Protein AF-A0A6B3HQD6-F1 (afdb_monomer_lite)

pLDDT: mean 85.45, std 10.72, range [50.41, 94.25]

Structure (mmCIF, N/CA/C/O backbone):
data_AF-A0A6B3HQD6-F1
#
_entry.id   AF-A0A6B3HQD6-F1
#
loop_
_atom_site.group_PDB
_atom_site.id
_atom_site.type_symbol
_atom_site.label_atom_id
_atom_site.label_alt_id
_atom_site.label_comp_id
_atom_site.label_asym_id
_atom_site.label_entity_id
_atom_site.label_seq_id
_atom_site.pdbx_PDB_ins_code
_atom_site.Cartn_x
_atom_site.Cartn_y
_atom_site.Cartn_z
_atom_site.occupancy
_atom_site.B_iso_or_equiv
_atom_site.auth_seq_id
_atom_site.auth_comp_id
_atom_site.auth_asym_id
_atom_site.auth_atom_id
_atom_site.pdbx_PDB_model_num
ATOM 1 N N . GLY A 1 1 ? -12.296 -10.380 10.470 1.00 57.69 1 GLY A N 1
ATOM 2 C CA . GLY A 1 1 ? -12.102 -9.581 11.700 1.00 57.69 1 GLY A CA 1
ATOM 3 C C . GLY A 1 1 ? -13.260 -8.616 11.822 1.00 57.69 1 GLY A C 1
ATOM 4 O O . GLY A 1 1 ? -14.079 -8.597 10.916 1.00 57.69 1 GLY A O 1
ATOM 5 N N . THR A 1 2 ? -13.363 -7.855 12.909 1.00 67.75 2 THR A N 1
ATOM 6 C CA . THR A 1 2 ? -14.337 -6.758 13.015 1.00 67.75 2 THR A CA 1
ATOM 7 C C . THR A 1 2 ? -14.127 -5.788 11.851 1.00 67.75 2 THR A C 1
ATOM 9 O O . THR A 1 2 ? -12.987 -5.394 11.597 1.00 67.75 2 THR A O 1
ATOM 12 N N . GLU A 1 3 ? -15.192 -5.452 11.124 1.00 84.44 3 GLU A N 1
ATOM 13 C CA . GLU A 1 3 ? -15.121 -4.469 10.042 1.00 84.44 3 GLU A CA 1
ATOM 14 C C . GLU A 1 3 ? -14.690 -3.115 10.620 1.00 84.44 3 GLU A C 1
ATOM 16 O O . GLU A 1 3 ? -15.271 -2.620 11.587 1.00 84.44 3 GLU A O 1
ATOM 21 N N . THR A 1 4 ? -13.630 -2.540 10.058 1.00 90.50 4 THR A N 1
ATOM 22 C CA . THR A 1 4 ? -13.149 -1.206 10.418 1.00 90.50 4 THR A CA 1
ATOM 23 C C . THR A 1 4 ? -13.956 -0.172 9.633 1.00 90.50 4 THR A C 1
ATOM 25 O O . THR A 1 4 ? -14.116 -0.333 8.419 1.00 90.50 4 THR A O 1
ATOM 28 N N . PRO A 1 5 ? -14.450 0.908 10.266 1.00 93.25 5 PRO A N 1
ATOM 29 C CA . PRO A 1 5 ? -15.130 1.978 9.549 1.00 93.25 5 PRO A CA 1
ATOM 30 C C . PRO A 1 5 ? -14.280 2.514 8.389 1.00 93.25 5 PRO A C 1
ATOM 32 O O . PRO A 1 5 ? -13.138 2.930 8.580 1.00 93.25 5 PRO A O 1
ATOM 35 N N . LEU A 1 6 ? -14.851 2.567 7.181 1.00 92.75 6 LEU A N 1
ATOM 36 C CA . LEU A 1 6 ? -14.127 2.972 5.965 1.00 92.75 6 LEU A CA 1
ATOM 37 C C . LEU A 1 6 ? -13.438 4.338 6.100 1.00 92.75 6 LEU A C 1
ATOM 39 O O . LEU A 1 6 ? -12.336 4.537 5.598 1.00 92.75 6 LEU A O 1
ATOM 43 N N . GLY A 1 7 ? -14.059 5.278 6.817 1.00 91.81 7 GLY A N 1
ATOM 44 C CA . GLY A 1 7 ? -13.482 6.602 7.052 1.00 91.81 7 GLY A CA 1
ATOM 45 C C . GLY A 1 7 ? -12.250 6.608 7.966 1.00 91.81 7 GLY A C 1
ATOM 46 O O . GLY A 1 7 ? -11.489 7.573 7.926 1.00 91.81 7 GLY A O 1
ATOM 47 N N . GLU A 1 8 ? -12.055 5.583 8.797 1.00 93.56 8 GLU A N 1
ATOM 48 C CA . GLU A 1 8 ? -10.838 5.397 9.600 1.00 93.56 8 GLU A CA 1
ATOM 49 C C . GLU A 1 8 ? -9.734 4.776 8.748 1.00 93.56 8 GLU A C 1
ATOM 51 O O . GLU A 1 8 ? -8.624 5.301 8.713 1.00 93.56 8 GLU A O 1
ATOM 56 N N . VAL A 1 9 ? -10.070 3.740 7.970 1.00 93.81 9 VAL A N 1
ATOM 57 C CA . VAL A 1 9 ? -9.132 3.107 7.030 1.00 93.81 9 VAL A CA 1
ATOM 58 C C . VAL A 1 9 ? -8.602 4.128 6.022 1.00 93.81 9 VAL A C 1
ATOM 60 O O . VAL A 1 9 ? -7.393 4.219 5.819 1.00 93.81 9 VAL A O 1
ATOM 63 N N . ARG A 1 10 ? -9.487 4.959 5.451 1.00 92.88 10 ARG A N 1
ATOM 64 C CA . ARG A 1 10 ? -9.105 6.041 4.535 1.00 92.88 10 ARG A CA 1
ATOM 65 C C . ARG A 1 10 ? -8.088 6.986 5.168 1.00 92.88 10 ARG A C 1
ATOM 67 O O . ARG A 1 10 ? -7.036 7.210 4.585 1.00 92.88 10 ARG A O 1
ATOM 74 N N . ARG A 1 11 ? -8.393 7.505 6.363 1.00 93.31 11 ARG A N 1
ATOM 75 C CA . ARG A 1 11 ? -7.523 8.447 7.084 1.00 93.31 11 ARG A CA 1
ATOM 76 C C . ARG A 1 11 ? -6.155 7.843 7.383 1.00 93.31 11 ARG A C 1
ATOM 78 O O . ARG A 1 11 ? -5.147 8.521 7.215 1.00 93.31 11 ARG A O 1
ATOM 85 N N . GLY A 1 12 ? -6.110 6.573 7.780 1.00 92.88 12 GLY A N 1
ATOM 86 C CA . GLY A 1 12 ? -4.840 5.904 8.031 1.00 92.88 12 GLY A CA 1
ATOM 87 C C . GLY A 1 12 ? -4.015 5.694 6.762 1.00 92.88 12 GLY A C 1
ATOM 88 O O . GLY A 1 12 ? -2.808 5.910 6.766 1.00 92.88 12 GLY A O 1
ATOM 89 N N . LEU A 1 13 ? -4.650 5.345 5.642 1.00 91.81 13 LEU A N 1
ATOM 90 C CA . LEU A 1 13 ? -3.951 5.214 4.361 1.00 91.81 13 LEU A CA 1
ATOM 91 C C . LEU A 1 13 ? -3.485 6.570 3.811 1.00 91.81 13 LEU A C 1
ATOM 93 O O . LEU A 1 13 ? -2.414 6.640 3.216 1.00 91.81 13 LEU A O 1
ATOM 97 N N . GLU A 1 14 ? -4.252 7.641 4.032 1.00 91.12 14 GLU A N 1
ATOM 98 C CA . GLU A 1 14 ? -3.847 9.017 3.714 1.00 91.12 14 GLU A CA 1
ATOM 99 C C . GLU A 1 14 ? -2.621 9.430 4.542 1.00 91.12 14 GLU A C 1
ATOM 101 O O . GLU A 1 14 ? -1.671 9.979 3.987 1.00 91.12 14 GLU A O 1
ATOM 106 N N . GLN A 1 15 ? -2.597 9.109 5.842 1.00 91.19 15 GLN A N 1
ATOM 107 C CA . GLN A 1 15 ? -1.438 9.367 6.701 1.00 91.19 15 GLN A CA 1
ATOM 108 C C . GLN A 1 15 ? -0.217 8.554 6.261 1.00 91.19 15 GLN A C 1
ATOM 110 O O . GLN A 1 15 ? 0.876 9.099 6.154 1.00 91.19 15 GLN A O 1
ATOM 115 N N . LEU A 1 16 ? -0.400 7.269 5.945 1.00 89.69 16 LEU A N 1
ATOM 116 C CA . LEU A 1 16 ? 0.680 6.425 5.438 1.00 89.69 16 LEU A CA 1
ATOM 117 C C . LEU A 1 16 ? 1.271 6.997 4.140 1.00 89.69 16 LEU A C 1
ATOM 119 O O . LEU A 1 16 ? 2.487 7.035 3.998 1.00 89.69 16 LEU A O 1
ATOM 123 N N . ALA A 1 17 ? 0.429 7.472 3.217 1.00 86.50 17 ALA A N 1
ATOM 124 C CA . ALA A 1 17 ? 0.869 8.109 1.974 1.00 86.50 17 ALA A CA 1
ATOM 125 C C . ALA A 1 17 ? 1.576 9.451 2.202 1.00 86.50 17 ALA A C 1
ATOM 127 O O . ALA A 1 17 ? 2.493 9.796 1.460 1.00 86.50 17 ALA A O 1
ATOM 128 N N . HIS A 1 18 ? 1.160 10.206 3.220 1.00 85.25 18 HIS A N 1
ATOM 129 C CA . HIS A 1 18 ? 1.825 11.443 3.616 1.00 85.25 18 HIS A CA 1
ATOM 130 C C . HIS A 1 18 ? 3.230 11.184 4.174 1.00 85.25 18 HIS A C 1
ATOM 132 O O . HIS A 1 18 ? 4.175 11.876 3.798 1.00 85.25 18 HIS A O 1
ATOM 138 N N . ASP A 1 19 ? 3.369 10.171 5.030 1.00 83.81 19 ASP A N 1
ATOM 139 C CA . ASP A 1 19 ? 4.643 9.801 5.654 1.00 83.81 19 ASP A CA 1
ATOM 140 C C . ASP A 1 19 ? 5.614 9.152 4.649 1.00 83.81 19 ASP A C 1
ATOM 142 O O . ASP A 1 19 ? 6.830 9.216 4.825 1.00 83.81 19 ASP A O 1
ATOM 146 N N . HIS A 1 20 ? 5.076 8.551 3.581 1.00 79.69 20 HIS A N 1
ATOM 147 C CA . HIS A 1 20 ? 5.810 7.775 2.578 1.00 79.69 20 HIS A CA 1
ATOM 148 C C . HIS A 1 20 ? 5.443 8.215 1.154 1.00 79.69 20 HIS A C 1
ATOM 150 O O . HIS A 1 20 ? 4.644 7.552 0.484 1.00 79.69 20 HIS A O 1
ATOM 156 N N . PRO A 1 21 ? 6.032 9.320 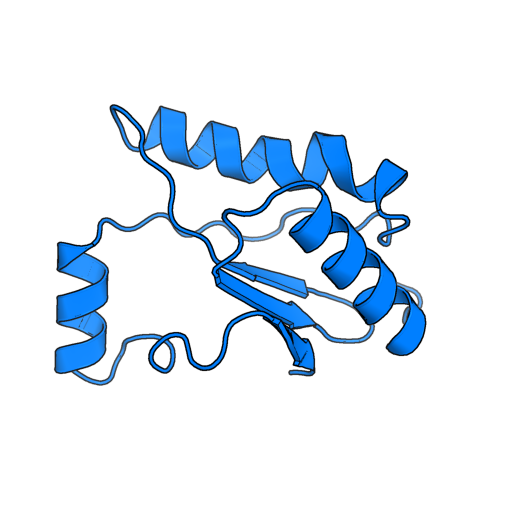0.652 1.00 63.78 21 PRO A N 1
ATOM 157 C CA . PRO A 1 21 ? 5.605 9.994 -0.582 1.00 63.78 21 PRO A CA 1
ATOM 158 C C . PRO A 1 21 ? 5.866 9.226 -1.898 1.00 63.78 21 PRO A C 1
ATOM 160 O O . PRO A 1 21 ? 5.810 9.811 -2.977 1.00 63.78 21 PRO A O 1
ATOM 163 N N . PHE A 1 22 ? 6.125 7.919 -1.840 1.00 67.75 22 PHE A N 1
ATOM 164 C CA . PHE A 1 22 ? 6.297 7.021 -2.989 1.00 67.75 22 PHE A CA 1
ATOM 165 C C . PHE A 1 22 ? 5.055 6.166 -3.297 1.00 67.75 22 PHE A C 1
ATOM 167 O O . PHE A 1 22 ? 5.031 5.465 -4.313 1.00 67.75 22 PHE A O 1
ATOM 174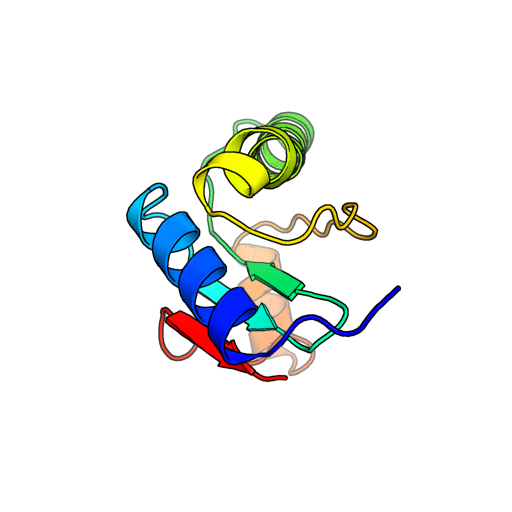 N N . LEU A 1 23 ? 4.008 6.217 -2.459 1.00 62.84 23 LEU A N 1
ATOM 175 C CA . LEU A 1 23 ? 2.770 5.479 -2.715 1.00 62.84 23 LEU A CA 1
ATOM 176 C C . LEU A 1 23 ? 2.090 5.955 -4.003 1.00 62.84 23 LEU A C 1
ATOM 178 O O . LEU A 1 23 ? 1.725 7.120 -4.142 1.00 62.84 23 LEU A O 1
ATOM 182 N N . LEU A 1 24 ? 1.878 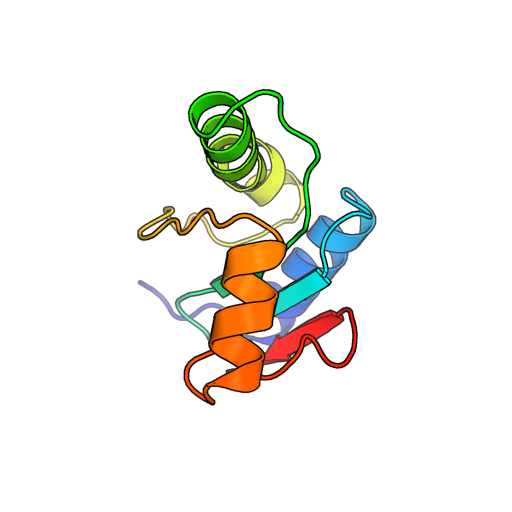5.026 -4.940 1.00 69.44 24 LEU A N 1
ATOM 183 C CA . LEU A 1 24 ? 1.145 5.305 -6.174 1.00 69.44 24 LEU A CA 1
ATOM 184 C C . LEU A 1 24 ? -0.349 5.309 -5.890 1.00 69.44 24 LEU A C 1
ATOM 186 O O . LEU A 1 24 ? -1.034 6.275 -6.202 1.00 69.44 24 LEU A O 1
ATOM 190 N N . THR A 1 25 ? -0.864 4.226 -5.308 1.00 83.88 25 THR A N 1
ATOM 191 C CA . THR A 1 25 ? -2.302 4.034 -5.092 1.00 83.88 25 THR A CA 1
ATOM 192 C C . THR A 1 25 ? -2.556 3.072 -3.941 1.00 83.88 25 THR A C 1
ATOM 194 O O . THR A 1 25 ? -1.870 2.053 -3.842 1.00 83.88 25 THR A O 1
ATOM 197 N N . SER A 1 26 ? -3.609 3.319 -3.165 1.00 87.19 26 SER A N 1
ATOM 198 C CA . SER A 1 26 ? -4.129 2.361 -2.185 1.00 87.19 26 SER A CA 1
ATOM 199 C C . SER A 1 26 ? -5.614 2.097 -2.423 1.00 87.19 26 SER A C 1
ATOM 201 O O . SER A 1 26 ? -6.385 3.039 -2.617 1.00 87.19 26 SER A O 1
ATOM 203 N N . ARG A 1 27 ? -6.024 0.826 -2.377 1.00 90.94 27 ARG A N 1
ATOM 204 C CA . ARG A 1 27 ? -7.430 0.396 -2.394 1.00 90.94 27 ARG A CA 1
ATOM 205 C C . ARG A 1 27 ? -7.814 -0.230 -1.066 1.00 90.94 27 ARG A C 1
ATOM 207 O O . ARG A 1 27 ? -6.997 -0.936 -0.484 1.00 90.94 27 ARG A O 1
ATOM 214 N N . TYR A 1 28 ? -9.022 0.011 -0.566 1.00 92.25 28 TYR A N 1
ATOM 215 C CA . TYR A 1 28 ? -9.404 -0.486 0.759 1.00 92.25 28 TYR A CA 1
ATOM 216 C C . TYR A 1 28 ? -10.885 -0.814 0.922 1.00 92.25 28 TYR A C 1
ATOM 218 O O . TYR A 1 28 ? -11.758 -0.260 0.257 1.00 92.25 28 TYR A O 1
ATOM 226 N N . ALA A 1 29 ? -11.146 -1.749 1.826 1.00 92.19 29 ALA A N 1
ATOM 227 C CA . ALA A 1 29 ? -12.458 -2.167 2.294 1.00 92.19 29 ALA A CA 1
ATOM 228 C C . ALA A 1 29 ? -12.447 -2.215 3.832 1.00 92.19 29 ALA A C 1
ATOM 230 O O . ALA A 1 29 ? -11.451 -1.868 4.471 1.00 92.19 29 ALA A O 1
ATOM 231 N N . GLY A 1 30 ? -13.558 -2.633 4.443 1.00 92.12 30 GLY A N 1
ATOM 232 C CA . GLY A 1 30 ? -13.676 -2.717 5.903 1.00 92.12 30 GLY A CA 1
ATOM 233 C C . GLY A 1 30 ? -12.770 -3.772 6.549 1.00 92.12 30 GLY A C 1
ATOM 234 O O . GLY A 1 30 ? -12.605 -3.773 7.766 1.00 92.12 30 GLY A O 1
ATOM 235 N N . ASP A 1 31 ? -12.177 -4.670 5.767 1.00 92.94 31 ASP A N 1
ATOM 236 C CA . ASP A 1 31 ? -11.431 -5.835 6.245 1.00 92.94 31 ASP A CA 1
ATOM 237 C C . ASP A 1 31 ? -10.052 -6.027 5.591 1.00 92.94 31 ASP A C 1
ATOM 239 O O . ASP A 1 31 ? -9.272 -6.855 6.069 1.00 92.94 31 ASP A O 1
ATOM 243 N N . HIS A 1 32 ? -9.729 -5.278 4.533 1.00 93.62 32 HIS A N 1
ATOM 244 C CA . HIS A 1 32 ? -8.441 -5.358 3.849 1.00 93.62 32 HIS A CA 1
ATOM 245 C C . HIS A 1 32 ? -8.065 -4.056 3.131 1.00 93.62 32 HIS A C 1
ATOM 247 O O . HIS A 1 32 ? -8.899 -3.192 2.857 1.00 93.62 32 HIS A O 1
ATOM 253 N N . ALA A 1 33 ? -6.784 -3.943 2.784 1.00 92.81 33 ALA A N 1
ATOM 254 C CA . ALA A 1 33 ? -6.261 -2.916 1.896 1.00 92.81 33 ALA A CA 1
ATOM 255 C C . ALA A 1 33 ? -5.199 -3.508 0.960 1.00 92.81 33 ALA A C 1
ATOM 257 O O . ALA A 1 33 ? -4.490 -4.444 1.324 1.00 92.81 33 ALA A O 1
ATOM 258 N N . GLU A 1 34 ? -5.093 -2.948 -0.239 1.00 92.56 34 GLU A N 1
ATOM 259 C CA . GLU A 1 34 ? -4.009 -3.168 -1.195 1.00 92.56 34 GLU A CA 1
ATOM 260 C C . GLU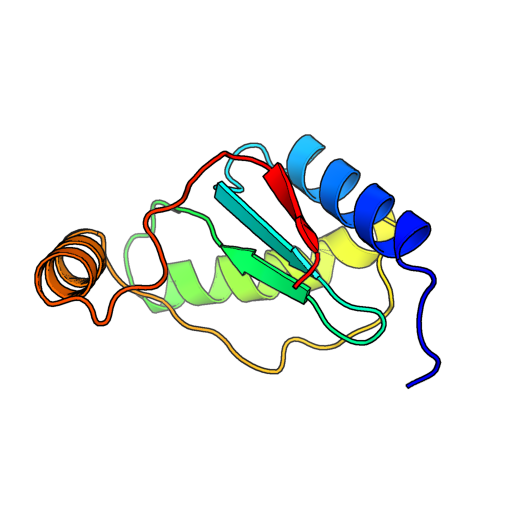 A 1 34 ? -3.259 -1.851 -1.371 1.00 92.56 34 GLU A C 1
ATOM 262 O O . GLU A 1 34 ? -3.874 -0.806 -1.578 1.00 92.56 34 GLU A O 1
ATOM 267 N N . ILE A 1 35 ? -1.933 -1.903 -1.290 1.00 90.06 35 ILE A N 1
ATOM 268 C CA . ILE A 1 35 ? -1.049 -0.754 -1.483 1.00 90.06 35 ILE A CA 1
ATOM 269 C C . ILE A 1 35 ? -0.149 -1.057 -2.675 1.00 90.06 35 ILE A C 1
ATOM 271 O O . ILE A 1 35 ? 0.402 -2.152 -2.775 1.00 90.06 35 ILE A O 1
ATOM 275 N N . ARG A 1 36 ? 0.019 -0.078 -3.564 1.00 89.19 36 ARG A N 1
ATOM 276 C CA . ARG A 1 36 ? 0.921 -0.157 -4.715 1.00 89.19 36 ARG A CA 1
ATOM 277 C C . ARG A 1 36 ? 1.837 1.051 -4.757 1.00 89.19 36 ARG A C 1
ATOM 279 O O . ARG A 1 36 ? 1.393 2.181 -4.547 1.00 89.19 36 ARG A O 1
ATOM 286 N N . TYR A 1 37 ? 3.102 0.811 -5.069 1.00 88.00 37 TYR A N 1
ATOM 287 C CA . TYR A 1 37 ? 4.127 1.841 -5.150 1.00 88.00 37 TYR A CA 1
ATOM 288 C C . TYR A 1 37 ? 5.294 1.395 -6.037 1.00 88.00 37 TYR A C 1
ATOM 290 O O . TYR A 1 37 ? 5.401 0.215 -6.371 1.00 88.00 37 TYR A O 1
ATOM 298 N N . TRP A 1 38 ? 6.137 2.348 -6.438 1.00 87.75 38 TRP A N 1
ATOM 299 C CA . TRP A 1 38 ? 7.405 2.069 -7.113 1.00 87.75 38 TRP A CA 1
ATOM 300 C C . TRP A 1 38 ? 8.550 2.301 -6.138 1.00 87.75 38 TRP A C 1
ATOM 302 O O . TRP A 1 38 ? 8.565 3.322 -5.459 1.00 87.75 38 TRP A O 1
ATOM 312 N N . GLU A 1 39 ? 9.517 1.390 -6.139 1.00 86.38 39 GLU A N 1
ATOM 313 C CA . GLU A 1 39 ? 10.738 1.490 -5.345 1.00 86.38 39 GLU A CA 1
ATOM 314 C C . GLU A 1 39 ? 11.943 1.187 -6.230 1.00 86.38 39 GLU A C 1
ATOM 316 O O . GLU A 1 39 ? 11.870 0.327 -7.114 1.00 86.38 39 GLU A O 1
ATOM 321 N N . GLU A 1 40 ? 13.057 1.869 -5.980 1.00 88.62 40 GLU A N 1
ATOM 322 C CA . GLU A 1 40 ? 14.345 1.468 -6.532 1.00 88.62 40 GLU A CA 1
ATOM 323 C C . GLU A 1 40 ? 15.005 0.468 -5.579 1.00 88.62 40 GLU A C 1
ATOM 325 O O . GLU A 1 40 ? 15.274 0.770 -4.418 1.00 88.62 40 GLU A O 1
ATOM 330 N N . ALA A 1 41 ? 15.278 -0.737 -6.069 1.00 90.50 41 ALA A N 1
ATOM 331 C CA . ALA A 1 41 ? 15.943 -1.785 -5.309 1.00 90.50 41 ALA A CA 1
ATOM 332 C C . ALA A 1 41 ? 16.981 -2.485 -6.186 1.00 90.50 41 ALA A C 1
ATOM 334 O O . ALA A 1 41 ? 16.818 -2.588 -7.402 1.00 90.50 41 ALA A O 1
ATOM 335 N N . ARG A 1 42 ? 18.053 -2.983 -5.564 1.00 91.50 42 ARG A N 1
ATOM 336 C CA . ARG A 1 42 ? 19.137 -3.674 -6.284 1.00 91.50 42 ARG A CA 1
ATOM 337 C C . ARG A 1 42 ? 18.694 -5.029 -6.823 1.00 91.50 42 ARG A C 1
ATOM 339 O O . ARG A 1 42 ? 19.170 -5.456 -7.870 1.00 91.50 42 ARG A O 1
ATOM 346 N N . ASP A 1 43 ? 17.810 -5.697 -6.092 1.00 92.44 43 ASP A N 1
ATOM 347 C CA . ASP A 1 43 ? 17.241 -6.983 -6.457 1.00 92.44 43 ASP A CA 1
ATOM 348 C C . ASP A 1 43 ? 15.819 -7.153 -5.892 1.00 92.44 43 ASP A C 1
ATOM 350 O O . ASP A 1 43 ? 15.294 -6.319 -5.147 1.00 92.44 43 ASP A O 1
ATOM 354 N N . LEU A 1 44 ? 15.187 -8.264 -6.272 1.00 91.81 44 LEU A N 1
ATOM 355 C CA . LEU A 1 44 ? 13.840 -8.642 -5.848 1.00 91.81 44 LEU A CA 1
ATOM 356 C C . LEU A 1 44 ? 13.717 -8.818 -4.325 1.00 91.81 44 LEU A C 1
ATOM 358 O O . LEU A 1 44 ? 12.656 -8.552 -3.760 1.00 91.81 44 LEU A O 1
ATOM 362 N N . HIS A 1 45 ? 14.771 -9.292 -3.658 1.00 93.69 45 HIS A N 1
ATOM 363 C CA . HIS A 1 45 ? 14.742 -9.549 -2.223 1.00 93.69 45 HIS A CA 1
ATOM 364 C C . HIS A 1 45 ? 14.734 -8.236 -1.439 1.00 93.69 45 HIS A C 1
ATOM 366 O O . HIS A 1 45 ? 13.923 -8.079 -0.525 1.00 93.69 45 HIS A O 1
ATOM 372 N N . ASP A 1 46 ? 15.571 -7.281 -1.847 1.00 93.06 46 ASP A N 1
ATOM 373 C CA . ASP A 1 46 ? 15.588 -5.925 -1.304 1.00 93.06 46 ASP A CA 1
ATOM 374 C C . ASP A 1 46 ? 14.208 -5.259 -1.482 1.00 93.06 46 ASP A C 1
ATOM 376 O O . ASP A 1 46 ? 13.639 -4.753 -0.512 1.00 93.06 46 ASP A O 1
ATOM 380 N N . ALA A 1 47 ? 13.614 -5.341 -2.680 1.00 92.75 47 ALA A N 1
ATOM 381 C CA . ALA A 1 47 ? 12.281 -4.790 -2.953 1.00 92.75 47 ALA A CA 1
ATOM 382 C C . ALA A 1 47 ? 11.190 -5.412 -2.061 1.00 92.75 47 ALA A C 1
ATOM 384 O O . ALA A 1 47 ? 10.370 -4.706 -1.467 1.00 92.75 47 ALA A O 1
ATOM 385 N N . ALA A 1 48 ? 11.198 -6.740 -1.921 1.00 92.56 48 ALA A N 1
ATOM 386 C CA . ALA A 1 48 ? 10.254 -7.449 -1.065 1.00 92.56 48 ALA A CA 1
ATOM 387 C C . ALA A 1 48 ? 10.428 -7.078 0.417 1.00 92.56 48 ALA A C 1
ATOM 389 O O . ALA A 1 48 ? 9.441 -6.902 1.133 1.00 92.56 48 ALA A O 1
ATOM 390 N N . ALA A 1 49 ? 11.669 -6.924 0.886 1.00 92.56 49 ALA A N 1
ATOM 391 C CA . ALA A 1 49 ? 11.954 -6.535 2.262 1.00 92.56 49 ALA A CA 1
ATOM 392 C C . ALA A 1 49 ? 11.408 -5.138 2.586 1.00 92.56 49 ALA A C 1
ATOM 394 O O . ALA A 1 49 ? 10.820 -4.954 3.655 1.00 92.56 49 ALA A O 1
ATOM 395 N N . VAL A 1 50 ? 11.548 -4.177 1.666 1.00 90.00 50 VAL A N 1
ATOM 396 C CA . VAL A 1 50 ? 10.962 -2.834 1.813 1.00 90.00 50 VAL A CA 1
ATOM 397 C C . VAL A 1 50 ? 9.437 -2.922 1.929 1.00 90.00 50 VAL A C 1
ATOM 399 O O . VAL A 1 50 ? 8.865 -2.368 2.869 1.00 90.00 50 VAL A O 1
ATOM 402 N N . ALA A 1 51 ? 8.779 -3.696 1.059 1.00 90.19 51 ALA A N 1
ATOM 403 C CA . ALA A 1 51 ? 7.321 -3.858 1.079 1.00 90.19 51 ALA A CA 1
ATOM 404 C C . ALA A 1 51 ? 6.794 -4.450 2.386 1.00 90.19 51 ALA A C 1
ATOM 406 O O . ALA A 1 51 ? 5.797 -3.985 2.942 1.00 90.19 51 ALA A O 1
ATOM 407 N N . LEU A 1 52 ? 7.488 -5.461 2.909 1.00 90.81 52 LEU A N 1
ATOM 408 C CA . LEU A 1 52 ? 7.122 -6.103 4.167 1.00 90.81 52 LEU A CA 1
ATOM 409 C C . LEU A 1 52 ? 7.301 -5.168 5.373 1.00 90.81 52 LEU A C 1
ATOM 411 O O . LEU A 1 52 ? 6.492 -5.204 6.306 1.00 90.81 52 LEU A O 1
ATOM 415 N N . ARG A 1 53 ? 8.337 -4.319 5.355 1.00 89.69 53 ARG A N 1
ATOM 416 C CA . ARG A 1 53 ? 8.616 -3.348 6.423 1.00 89.69 53 ARG A CA 1
ATOM 417 C C . ARG A 1 53 ? 7.630 -2.193 6.434 1.00 89.69 53 ARG A C 1
ATOM 419 O O . ARG A 1 53 ? 7.175 -1.834 7.513 1.00 89.69 53 ARG A O 1
ATOM 426 N N . LEU A 1 54 ? 7.220 -1.692 5.268 1.00 88.56 54 LEU A N 1
ATOM 427 C CA . LEU A 1 54 ? 6.304 -0.555 5.151 1.00 88.56 54 LEU A CA 1
ATOM 428 C C . LEU A 1 54 ? 5.062 -0.709 6.051 1.00 88.56 54 LEU A C 1
ATOM 430 O O . LEU A 1 54 ? 4.753 0.148 6.876 1.00 88.56 54 LEU A O 1
ATOM 434 N N . TRP A 1 55 ? 4.368 -1.844 5.964 1.00 88.81 55 TRP A N 1
ATOM 435 C CA . TRP A 1 55 ? 3.206 -2.097 6.822 1.00 88.81 55 TRP A CA 1
ATOM 436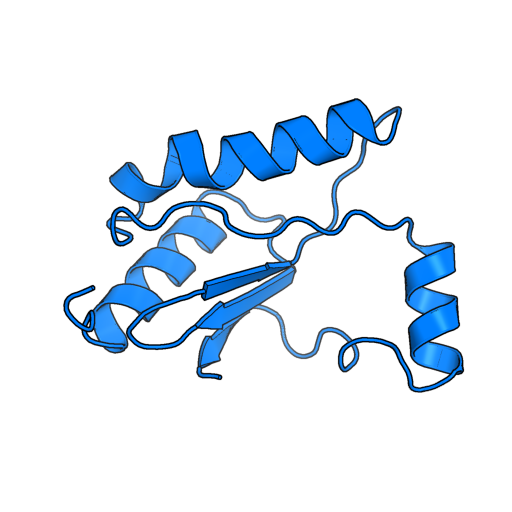 C C . TRP A 1 55 ? 3.599 -2.425 8.274 1.00 88.81 55 TRP A C 1
ATOM 438 O O . TRP A 1 55 ? 2.954 -1.993 9.238 1.00 88.81 55 TRP A O 1
ATOM 448 N N . GLY A 1 56 ? 4.659 -3.222 8.444 1.00 86.69 56 GLY A N 1
ATOM 449 C CA . GLY A 1 56 ? 5.154 -3.673 9.745 1.00 86.69 56 GLY A CA 1
ATOM 450 C C . GLY A 1 56 ? 5.596 -2.530 10.664 1.00 86.69 56 GLY A C 1
ATOM 451 O O . GLY A 1 56 ? 5.388 -2.599 11.877 1.00 86.69 56 GLY A O 1
ATOM 452 N N . GLU A 1 57 ? 6.141 -1.469 10.091 1.00 90.50 57 GLU A N 1
ATOM 453 C CA . GLU A 1 57 ? 6.727 -0.350 10.822 1.00 90.50 57 GLU A CA 1
ATOM 454 C C . GLU A 1 57 ? 5.736 0.812 10.961 1.00 90.50 57 GLU A C 1
ATOM 456 O O . GLU A 1 57 ? 5.687 1.443 12.016 1.00 90.50 57 GLU A O 1
ATOM 461 N N . HIS A 1 58 ? 4.870 1.042 9.966 1.00 90.00 58 HIS A N 1
ATOM 462 C CA . HIS A 1 58 ? 4.083 2.280 9.901 1.00 90.00 58 HIS A CA 1
ATOM 463 C C . HIS A 1 58 ? 2.583 2.131 10.165 1.00 90.00 58 HIS A C 1
ATOM 465 O O . HIS A 1 58 ? 1.918 3.131 10.429 1.00 90.00 58 HIS A O 1
ATOM 471 N N . ARG A 1 59 ? 2.012 0.913 10.189 1.00 89.19 59 ARG A N 1
ATOM 472 C CA . ARG A 1 59 ? 0.559 0.760 10.440 1.00 89.19 59 ARG A CA 1
ATOM 473 C C . ARG A 1 59 ? 0.118 1.390 11.767 1.00 89.19 59 ARG A C 1
ATOM 475 O O . ARG A 1 59 ? -0.966 1.947 11.852 1.00 89.19 59 ARG A O 1
ATOM 482 N N . SER A 1 60 ? 0.959 1.312 12.802 1.00 89.50 60 SER A N 1
ATOM 483 C CA . SER A 1 60 ? 0.608 1.822 14.130 1.00 89.50 60 SER A CA 1
ATOM 484 C C . SER A 1 60 ? 0.654 3.346 14.185 1.00 89.50 60 SER A C 1
ATOM 486 O O . SER A 1 60 ? -0.228 3.943 14.795 1.00 89.50 60 SER A O 1
ATOM 488 N N . SER A 1 61 ? 1.659 3.978 13.566 1.00 89.69 61 SER A N 1
ATOM 489 C CA . SER A 1 61 ? 1.754 5.442 13.502 1.00 89.69 61 SER A CA 1
ATOM 490 C C . SER A 1 61 ? 0.650 6.033 12.626 1.00 89.69 61 SER A C 1
ATOM 492 O O . SER A 1 61 ? 0.088 7.069 12.967 1.00 89.69 61 SER A O 1
ATOM 494 N N . ALA A 1 62 ? 0.270 5.321 11.563 1.00 90.81 62 ALA A N 1
ATOM 495 C CA . ALA A 1 62 ? -0.828 5.677 10.675 1.00 90.81 62 ALA A CA 1
ATOM 496 C C . ALA A 1 62 ? -2.224 5.299 11.217 1.00 90.81 62 ALA A C 1
ATOM 498 O O . ALA A 1 62 ? -3.213 5.498 10.524 1.00 90.81 62 ALA A O 1
ATOM 499 N N . GLN A 1 63 ? -2.336 4.747 12.435 1.00 92.25 63 GLN A N 1
ATOM 500 C CA . GLN A 1 63 ? -3.613 4.314 13.035 1.00 92.25 63 GLN A CA 1
ATOM 501 C C . GLN A 1 63 ? -4.401 3.313 12.165 1.00 92.25 63 GLN A C 1
ATOM 503 O O . GLN A 1 63 ? -5.629 3.255 12.203 1.00 92.25 63 GLN A O 1
ATOM 508 N N . LEU A 1 64 ? -3.691 2.508 11.374 1.00 92.25 64 LEU A N 1
ATOM 509 C CA . LEU A 1 64 ? -4.277 1.457 10.556 1.00 92.25 64 LEU A CA 1
ATOM 510 C C . LEU A 1 64 ? -4.620 0.227 11.410 1.00 92.25 64 LEU A C 1
ATOM 512 O O . LEU A 1 64 ? -3.929 -0.062 12.397 1.00 92.25 64 LEU A O 1
ATOM 516 N N . PRO A 1 65 ? -5.649 -0.548 11.021 1.00 91.56 65 PRO A N 1
ATOM 517 C CA . PRO A 1 65 ? -5.984 -1.790 11.701 1.00 91.56 65 PRO A CA 1
ATOM 518 C C . PRO A 1 65 ? -4.790 -2.752 11.762 1.00 91.56 65 PRO A C 1
ATOM 520 O O . PRO A 1 65 ? -3.940 -2.754 10.865 1.00 91.56 65 PRO A O 1
ATOM 523 N N . PRO A 1 66 ? -4.727 -3.645 12.767 1.00 91.62 66 PRO A N 1
ATOM 524 C CA . PRO A 1 66 ? -3.635 -4.604 12.934 1.00 91.62 66 PRO A CA 1
ATOM 525 C C . PRO A 1 66 ? -3.730 -5.777 11.939 1.00 91.62 66 PRO A C 1
ATOM 527 O O . PRO A 1 66 ? -3.501 -6.935 12.297 1.00 91.62 66 PRO A O 1
ATOM 530 N N . TRP A 1 67 ? -4.099 -5.498 10.689 1.00 92.38 67 TRP A N 1
ATOM 531 C CA . TRP A 1 67 ? -4.130 -6.473 9.611 1.00 92.38 67 TRP A CA 1
ATOM 532 C C . TRP A 1 67 ? -2.723 -6.980 9.306 1.00 92.38 67 TRP A C 1
ATOM 534 O O . TRP A 1 67 ? -1.717 -6.308 9.552 1.00 92.38 67 TRP A O 1
ATOM 544 N N . LYS A 1 68 ? -2.660 -8.203 8.787 1.00 91.44 68 LYS A N 1
ATOM 545 C CA . LYS A 1 68 ? -1.416 -8.845 8.369 1.00 91.44 68 LYS A CA 1
ATOM 546 C C . LYS A 1 68 ? -1.279 -8.723 6.859 1.00 91.44 68 LYS A C 1
ATOM 548 O O . LYS A 1 68 ? -2.282 -8.770 6.152 1.00 91.44 68 LYS A O 1
ATOM 553 N N . ILE A 1 69 ? -0.044 -8.645 6.377 1.00 92.62 69 ILE A N 1
ATOM 554 C CA . ILE A 1 69 ? 0.231 -8.846 4.955 1.00 92.62 69 ILE A CA 1
ATOM 555 C C . ILE A 1 69 ? -0.105 -10.303 4.627 1.00 92.62 69 ILE A C 1
ATOM 557 O O . ILE A 1 69 ? 0.446 -11.220 5.236 1.00 92.62 69 ILE A O 1
ATOM 561 N N . VAL A 1 70 ? -1.029 -10.504 3.690 1.00 93.62 70 VAL A N 1
ATOM 562 C CA . VAL A 1 70 ? -1.461 -11.834 3.223 1.00 93.62 70 VAL A CA 1
ATOM 563 C C . VAL A 1 70 ? -1.043 -12.124 1.780 1.00 93.62 70 VAL A C 1
ATOM 565 O O . VAL A 1 70 ? -1.135 -13.265 1.341 1.00 93.62 70 VAL A O 1
ATOM 568 N N . GLY A 1 71 ? -0.551 -11.117 1.058 1.00 93.31 71 GLY A N 1
ATOM 569 C CA . GLY A 1 71 ? -0.047 -11.240 -0.305 1.00 93.31 71 GLY A CA 1
ATOM 570 C C . GLY A 1 71 ? 0.970 -10.143 -0.608 1.00 93.31 71 GLY A C 1
ATOM 571 O O . GLY A 1 71 ? 0.890 -9.049 -0.051 1.00 93.31 71 GLY A O 1
ATOM 572 N N . LEU A 1 72 ? 1.933 -10.463 -1.469 1.00 94.25 72 LEU A N 1
ATOM 573 C CA . LEU A 1 72 ? 2.958 -9.551 -1.963 1.00 94.25 72 LEU A CA 1
ATOM 574 C C . LEU A 1 72 ? 3.227 -9.896 -3.427 1.00 94.25 72 LEU A C 1
ATOM 576 O O . LEU A 1 72 ? 3.517 -11.049 -3.743 1.00 94.25 72 LEU A O 1
ATOM 580 N N . GLU A 1 73 ? 3.155 -8.899 -4.300 1.00 92.94 73 GLU A N 1
ATOM 581 C CA . GLU A 1 73 ? 3.605 -8.999 -5.684 1.00 92.94 73 GLU A CA 1
ATOM 582 C C . GLU A 1 73 ? 4.691 -7.949 -5.908 1.00 92.94 73 GLU A C 1
ATOM 584 O O . GLU A 1 73 ? 4.528 -6.789 -5.532 1.00 92.94 73 GLU A O 1
ATOM 589 N N . VAL A 1 74 ? 5.803 -8.366 -6.510 1.00 93.50 74 VAL A N 1
ATOM 590 C CA . VAL A 1 74 ? 6.888 -7.475 -6.913 1.00 93.50 74 VAL A CA 1
ATOM 591 C C . VAL A 1 74 ? 7.185 -7.759 -8.375 1.00 93.50 74 VAL A C 1
ATOM 593 O O . VAL A 1 74 ? 7.461 -8.898 -8.751 1.00 93.50 74 VAL A O 1
ATOM 596 N N . ILE A 1 75 ? 7.094 -6.718 -9.191 1.00 90.81 75 ILE A N 1
ATOM 597 C CA . ILE A 1 75 ? 7.323 -6.766 -10.631 1.00 90.81 75 ILE A CA 1
ATOM 598 C C . ILE A 1 75 ? 8.186 -5.577 -11.032 1.00 90.81 75 ILE A C 1
ATOM 600 O O . ILE A 1 75 ? 8.092 -4.504 -10.435 1.00 90.81 75 ILE A O 1
ATOM 604 N N . ASP A 1 76 ? 9.018 -5.761 -12.049 1.00 90.38 76 ASP A N 1
ATOM 605 C CA . ASP A 1 76 ? 9.722 -4.644 -12.663 1.00 90.38 76 ASP A CA 1
ATOM 606 C C . ASP A 1 76 ? 8.783 -3.807 -13.554 1.00 90.38 76 ASP A C 1
ATOM 608 O O . ASP A 1 76 ? 7.632 -4.163 -13.848 1.00 90.38 76 ASP A O 1
ATOM 612 N N . ARG A 1 77 ? 9.285 -2.644 -13.979 1.00 87.69 77 ARG A N 1
ATOM 613 C CA . ARG A 1 77 ? 8.533 -1.710 -14.824 1.00 87.69 77 ARG A CA 1
ATOM 614 C C . ARG A 1 77 ? 8.185 -2.288 -16.190 1.00 87.69 77 ARG A C 1
ATOM 616 O O . ARG A 1 77 ? 7.108 -1.995 -16.701 1.00 87.69 77 ARG A O 1
ATOM 623 N N . GLU A 1 78 ? 9.076 -3.078 -16.779 1.00 91.00 78 GLU A N 1
ATOM 624 C CA . GLU A 1 78 ? 8.865 -3.665 -18.102 1.00 91.00 78 GLU A CA 1
ATOM 625 C C . GLU A 1 78 ? 7.694 -4.652 -18.070 1.00 91.00 78 GLU A C 1
ATOM 627 O O . GLU A 1 78 ? 6.756 -4.532 -18.857 1.00 91.00 78 GLU A O 1
ATOM 632 N N . THR A 1 79 ? 7.681 -5.537 -17.077 1.00 91.19 79 THR A N 1
ATOM 633 C CA . THR A 1 79 ? 6.612 -6.501 -16.810 1.00 91.19 79 THR A CA 1
ATOM 634 C C . THR A 1 79 ? 5.280 -5.799 -16.554 1.00 91.19 79 THR A C 1
ATOM 636 O O . THR A 1 79 ? 4.249 -6.220 -17.081 1.00 91.19 79 THR A O 1
ATOM 639 N N . TYR A 1 80 ? 5.273 -4.707 -15.780 1.00 87.00 80 TYR A N 1
ATOM 640 C CA . TYR A 1 80 ? 4.064 -3.903 -15.577 1.00 87.00 80 TYR A CA 1
ATOM 641 C C . TYR A 1 80 ? 3.539 -3.328 -16.897 1.00 87.00 80 TYR A C 1
ATOM 643 O O . TYR A 1 80 ? 2.359 -3.490 -17.211 1.00 87.00 80 TYR A O 1
ATOM 651 N N . HIS A 1 81 ? 4.404 -2.696 -17.695 1.00 85.25 81 HIS A N 1
ATOM 652 C CA . HIS A 1 81 ? 4.015 -2.126 -18.985 1.00 85.25 81 HIS A CA 1
ATOM 653 C C . HIS A 1 81 ? 3.506 -3.188 -19.962 1.00 85.25 81 HIS A C 1
ATOM 655 O O . HIS A 1 81 ? 2.508 -2.942 -20.641 1.00 85.25 81 HIS A O 1
ATOM 661 N N . LEU A 1 82 ? 4.130 -4.367 -19.987 1.00 89.25 82 LEU A N 1
ATOM 662 C CA . LEU A 1 82 ? 3.683 -5.492 -20.800 1.00 89.25 82 LEU A CA 1
ATOM 663 C C . LEU A 1 82 ? 2.272 -5.933 -20.399 1.00 89.25 82 LEU A C 1
ATOM 665 O O . LEU A 1 82 ? 1.384 -5.974 -21.245 1.00 89.25 82 LEU A O 1
ATOM 669 N N . ARG A 1 83 ? 2.022 -6.166 -19.105 1.00 86.75 83 ARG A N 1
ATOM 670 C CA . ARG A 1 83 ? 0.692 -6.579 -18.625 1.00 86.75 83 ARG A CA 1
ATOM 671 C C . ARG A 1 83 ? -0.385 -5.543 -18.948 1.00 86.75 83 ARG A C 1
ATOM 673 O O . ARG A 1 83 ? -1.494 -5.915 -19.327 1.00 86.75 83 ARG A O 1
ATOM 680 N N . ILE A 1 84 ? -0.072 -4.251 -18.816 1.00 83.19 84 ILE A N 1
ATOM 681 C CA . ILE A 1 84 ? -0.983 -3.165 -19.208 1.00 83.19 84 ILE A CA 1
ATOM 682 C C . ILE A 1 84 ? -1.294 -3.235 -20.707 1.00 83.19 84 ILE A C 1
ATOM 684 O O . ILE A 1 84 ? -2.461 -3.156 -21.084 1.00 83.19 84 ILE A O 1
ATOM 688 N N . ALA A 1 85 ? -0.274 -3.408 -21.552 1.00 83.81 85 ALA A N 1
ATOM 689 C CA . ALA A 1 85 ? -0.448 -3.522 -22.999 1.00 83.81 85 ALA A CA 1
ATOM 690 C C . ALA A 1 85 ? -1.274 -4.758 -23.400 1.00 83.81 85 ALA A C 1
ATOM 692 O O . ALA A 1 85 ? -2.057 -4.689 -24.344 1.00 83.81 85 ALA A O 1
ATOM 693 N N . GLU A 1 86 ? -1.144 -5.863 -22.664 1.00 85.31 86 GLU A N 1
ATOM 694 C CA . GLU A 1 86 ? -1.899 -7.105 -22.882 1.00 85.31 86 GLU A CA 1
ATOM 695 C C . GLU A 1 86 ? -3.313 -7.090 -22.269 1.00 85.31 86 GLU A C 1
ATOM 697 O O . GLU A 1 86 ? -4.084 -8.026 -22.469 1.00 85.31 86 GLU A O 1
ATOM 702 N N . GLY A 1 87 ? -3.683 -6.044 -21.521 1.00 76.69 87 GLY A N 1
ATOM 703 C CA . GLY A 1 87 ? -4.997 -5.926 -20.878 1.00 76.69 87 GLY A CA 1
ATOM 704 C C . GLY A 1 87 ? -5.185 -6.790 -19.623 1.00 76.69 87 GLY A C 1
ATOM 705 O O . GLY A 1 87 ? -6.281 -6.818 -19.066 1.00 76.69 87 GLY A O 1
ATOM 706 N N . TYR A 1 88 ? -4.131 -7.463 -19.154 1.00 69.44 88 TYR A N 1
ATOM 707 C CA . TYR A 1 88 ? -4.111 -8.230 -17.898 1.00 69.44 88 TYR A CA 1
ATOM 708 C C . TYR A 1 88 ? -3.531 -7.442 -16.721 1.00 69.44 88 TYR A C 1
ATOM 710 O O . TYR A 1 88 ? -3.535 -7.912 -15.583 1.00 69.44 88 TYR A O 1
ATOM 718 N N . GLY A 1 89 ? -2.985 -6.258 -16.989 1.00 60.97 89 GLY A N 1
ATOM 719 C CA . GLY A 1 89 ? -2.446 -5.387 -15.964 1.00 60.97 89 GLY A CA 1
ATOM 720 C C . GLY A 1 89 ? -3.560 -4.859 -15.066 1.00 60.97 89 GLY A C 1
ATOM 721 O O . GLY A 1 89 ? -4.673 -4.619 -15.546 1.00 60.97 89 GLY A O 1
ATOM 722 N N . PRO A 1 90 ? -3.284 -4.637 -13.768 1.00 62.44 90 PRO A N 1
ATOM 723 C CA . PRO A 1 90 ? -4.174 -3.808 -12.970 1.00 62.44 90 PRO A CA 1
ATOM 724 C C . PRO A 1 90 ? -4.447 -2.498 -13.723 1.00 62.44 90 PRO A C 1
ATOM 726 O O . PRO A 1 90 ? -3.535 -2.027 -14.402 1.00 62.44 90 PRO A O 1
ATOM 729 N N . PRO A 1 91 ? -5.656 -1.906 -13.638 1.00 59.44 91 PRO A N 1
ATOM 730 C CA . PRO A 1 91 ? -5.966 -0.680 -14.369 1.00 59.44 91 PRO A CA 1
ATOM 731 C C . PRO A 1 91 ? -4.828 0.332 -14.178 1.00 59.44 91 PRO A C 1
ATOM 733 O O . PRO A 1 91 ? -4.323 0.439 -13.051 1.00 59.44 91 PRO A O 1
ATOM 736 N N . PRO A 1 92 ? -4.375 1.007 -15.257 1.00 57.47 92 PRO A N 1
ATOM 737 C CA . PRO A 1 92 ? -3.212 1.883 -15.201 1.00 57.47 92 PRO A CA 1
ATOM 738 C C . PRO A 1 92 ? -3.378 2.823 -14.017 1.00 57.47 92 PRO A C 1
ATOM 740 O O . PRO A 1 92 ? -4.450 3.408 -13.883 1.00 57.47 92 PRO A O 1
ATOM 743 N N . ALA A 1 93 ? -2.363 2.898 -13.146 1.00 56.25 93 ALA A N 1
ATOM 744 C CA . ALA A 1 93 ? -2.406 3.674 -11.909 1.00 56.25 93 ALA A CA 1
ATOM 745 C C . ALA A 1 93 ? -3.010 5.069 -12.166 1.00 56.25 93 ALA A C 1
ATOM 747 O O . ALA A 1 93 ? -2.353 5.959 -12.698 1.00 56.25 93 ALA A O 1
ATOM 748 N N . ALA A 1 94 ? -4.289 5.235 -11.842 1.00 50.41 94 ALA A N 1
ATOM 749 C CA . ALA A 1 94 ? -5.058 6.444 -12.079 1.00 50.41 94 ALA A CA 1
ATOM 750 C C . ALA A 1 94 ? -6.024 6.644 -10.909 1.00 50.41 94 ALA A C 1
ATOM 752 O O . ALA A 1 94 ? -6.673 5.680 -10.501 1.00 50.41 94 ALA A O 1
ATOM 753 N N . PRO A 1 95 ? -6.216 7.886 -10.439 1.00 55.28 95 PRO A N 1
ATOM 754 C CA . PRO A 1 95 ? -5.188 8.859 -10.080 1.00 55.28 95 PRO A CA 1
ATOM 755 C C . PRO A 1 95 ? -4.528 8.472 -8.744 1.00 55.28 95 PRO A C 1
ATOM 757 O O . PRO A 1 95 ? -5.087 7.708 -7.954 1.00 55.28 95 PRO A O 1
ATOM 760 N N . VAL A 1 96 ? -3.348 9.037 -8.484 1.00 64.94 96 VAL A N 1
ATOM 761 C CA . VAL A 1 96 ? -2.651 8.930 -7.193 1.00 64.94 96 VAL A CA 1
ATOM 762 C C . VAL A 1 96 ? -3.625 9.139 -6.027 1.00 64.94 96 VAL A C 1
ATOM 764 O O . VAL A 1 96 ? -4.429 10.071 -6.066 1.00 64.94 96 VAL 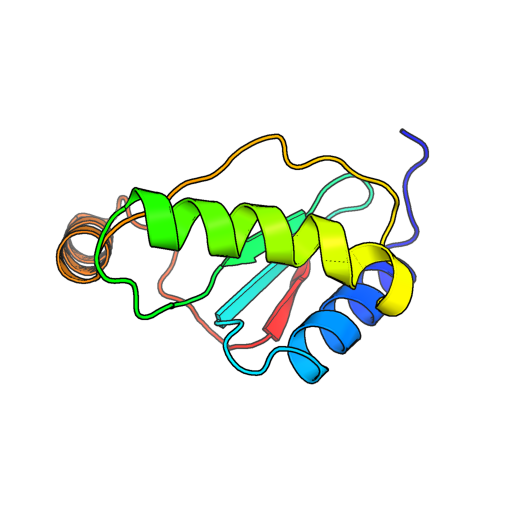A O 1
ATOM 767 N N . GLY A 1 97 ? -3.574 8.278 -5.006 1.00 78.69 97 GLY A N 1
ATOM 768 C CA . GLY A 1 97 ? -4.383 8.445 -3.793 1.00 78.69 97 GLY A CA 1
ATOM 769 C C . GLY A 1 97 ? -5.001 7.167 -3.221 1.00 78.69 97 GLY A C 1
ATOM 770 O O . GLY A 1 97 ? -4.570 6.050 -3.508 1.00 78.69 97 GLY A O 1
ATOM 771 N N . VAL A 1 98 ? -6.009 7.365 -2.368 1.00 80.50 98 VAL A N 1
ATOM 772 C CA . VAL A 1 98 ? -6.648 6.340 -1.532 1.00 80.50 98 VAL A CA 1
ATOM 773 C C . VAL A 1 98 ? -8.115 6.189 -1.933 1.00 80.50 98 VAL A C 1
ATOM 775 O O . VAL A 1 98 ? -8.900 7.124 -1.784 1.00 80.50 98 VAL A O 1
ATOM 778 N N . HIS A 1 99 ? -8.502 5.002 -2.401 1.00 85.00 99 HIS A N 1
ATOM 779 C CA . HIS A 1 99 ? -9.825 4.751 -2.988 1.00 85.00 99 HIS A CA 1
ATOM 780 C C . HIS A 1 99 ? -10.475 3.494 -2.394 1.00 85.00 99 HIS A C 1
ATOM 782 O O . HIS A 1 99 ? -9.767 2.541 -2.082 1.00 85.00 99 HIS A O 1
ATOM 788 N N . PRO A 1 100 ? -11.801 3.446 -2.200 1.00 83.12 100 PRO A N 1
ATOM 789 C CA . PRO A 1 100 ? -12.463 2.199 -1.820 1.00 83.12 100 PRO A CA 1
ATOM 790 C C . PRO A 1 100 ? -12.364 1.146 -2.944 1.00 83.12 100 PRO A C 1
ATOM 792 O O . PRO A 1 100 ? -12.068 1.489 -4.094 1.00 83.12 100 PRO A O 1
ATOM 795 N N . TYR A 1 101 ? -12.579 -0.133 -2.610 1.00 83.38 101 TYR A N 1
ATOM 796 C CA . TYR A 1 101 ? -12.693 -1.207 -3.610 1.00 83.38 101 TYR A CA 1
ATOM 797 C C . TYR A 1 101 ? -13.882 -1.040 -4.548 1.00 83.38 101 TYR A C 1
ATOM 799 O O . TYR A 1 101 ? -14.967 -0.625 -4.085 1.00 83.38 101 TYR A O 1
#

Secondary structure (DSSP, 8-state):
-PPPPHHHHHHHHHHHHHHSTTEEEEEE-SS-EEEEE----SSHHHHHHHHHHHHHHHTTTTT---PPP-------HHHHHHHHHTT-SPSP--SSEEEE-

Foldseek 3Di:
DQFAPPVLQQQLQQVLCVVPVFWLEKEDGRQDIDTDGDDDDPDPVRVVVVVQVSCVPRCVVSVHPPDHPPDDDDDDPVVQVVCVVVVNHDPPSPHGGYYYD

Sequence (101 aa):
GTETPLGEVRRGLEQLAHDHPFLLTSRYAGDHAEIRYWEEARDLHDAAAVALRLWGEHRSSAQLPPWKIVGLEVIDRETYHLRIAEGYGPPPAAPVGVHPY

Radius of gyration: 13.89 Å; chains: 1; bounding box: 34×23×37 Å